Protein AF-B9GEC5-F1 (afdb_monomer_lite)

Structure (mmCIF, N/CA/C/O backbone):
data_AF-B9GEC5-F1
#
_entry.id   AF-B9GEC5-F1
#
loop_
_atom_site.group_PDB
_atom_site.id
_atom_site.type_symbol
_atom_site.label_atom_id
_atom_site.label_alt_id
_atom_site.label_comp_id
_atom_site.label_asym_id
_atom_site.label_entity_id
_atom_site.label_seq_id
_atom_site.pdbx_PDB_ins_code
_atom_site.Cartn_x
_atom_site.Cartn_y
_atom_site.Cartn_z
_atom_site.occupancy
_atom_site.B_iso_or_equiv
_atom_site.auth_seq_id
_atom_site.auth_comp_id
_atom_site.auth_asym_id
_atom_site.auth_atom_id
_atom_site.pdbx_PDB_model_num
ATOM 1 N N . MET A 1 1 ? -4.164 7.481 -6.147 1.00 86.69 1 MET A N 1
ATOM 2 C CA . MET A 1 1 ? -4.620 6.590 -5.061 1.00 86.69 1 MET A CA 1
ATOM 3 C C . MET A 1 1 ? -5.970 7.103 -4.636 1.00 86.69 1 MET A C 1
ATOM 5 O O . MET A 1 1 ? -6.149 8.313 -4.678 1.00 86.69 1 MET A O 1
ATOM 9 N N . ASP A 1 2 ? -6.885 6.211 -4.301 1.00 91.56 2 ASP A N 1
ATOM 10 C CA . ASP A 1 2 ? -8.240 6.578 -3.894 1.00 91.56 2 ASP A CA 1
ATOM 11 C C . ASP A 1 2 ? -8.736 5.606 -2.820 1.00 91.56 2 ASP A C 1
ATOM 13 O O . ASP A 1 2 ? -8.198 4.497 -2.718 1.00 91.56 2 ASP A O 1
ATOM 17 N N . SER A 1 3 ? -9.721 6.009 -2.020 1.00 90.94 3 SER A N 1
ATOM 18 C CA . SER A 1 3 ? -10.369 5.148 -1.030 1.00 90.94 3 SER A CA 1
ATOM 19 C C . SER A 1 3 ? -11.883 5.146 -1.161 1.00 90.94 3 SER A C 1
ATOM 21 O O . SER A 1 3 ? -12.509 6.126 -1.541 1.00 90.94 3 SER A O 1
ATOM 23 N N . THR A 1 4 ? -12.493 4.006 -0.838 1.00 89.44 4 THR A N 1
ATOM 24 C CA . THR A 1 4 ? -13.951 3.879 -0.779 1.00 89.44 4 THR A CA 1
ATOM 25 C C . THR A 1 4 ? -14.396 3.327 0.566 1.00 89.44 4 THR A C 1
ATOM 27 O O . THR A 1 4 ? -13.746 2.447 1.138 1.00 89.44 4 THR A O 1
ATOM 30 N N . HIS A 1 5 ? -15.507 3.839 1.090 1.00 88.81 5 HIS A N 1
ATOM 31 C CA . HIS A 1 5 ? -16.051 3.380 2.361 1.00 88.81 5 HIS A CA 1
ATOM 32 C C . HIS A 1 5 ? -16.475 1.912 2.283 1.00 88.81 5 HIS A C 1
ATOM 34 O O . HIS A 1 5 ? -17.226 1.504 1.396 1.00 88.81 5 HIS A O 1
ATOM 40 N N . LEU A 1 6 ? -16.022 1.119 3.253 1.00 83.44 6 LEU A N 1
ATOM 41 C CA . LEU A 1 6 ? -16.503 -0.245 3.415 1.00 83.44 6 LEU A CA 1
ATOM 42 C C . LEU A 1 6 ? -17.900 -0.222 4.039 1.00 83.44 6 LEU A C 1
ATOM 44 O O . LEU A 1 6 ? -18.137 0.449 5.044 1.00 83.44 6 LEU A O 1
ATOM 48 N N . VAL A 1 7 ? -18.822 -0.981 3.448 1.00 76.44 7 VAL A N 1
ATOM 49 C CA . VAL A 1 7 ? -20.196 -1.129 3.939 1.00 76.44 7 VAL A CA 1
ATOM 50 C C . VAL A 1 7 ? -20.358 -2.531 4.525 1.00 76.44 7 VAL A C 1
ATOM 52 O O . VAL A 1 7 ? -19.988 -3.519 3.893 1.00 76.44 7 VAL A O 1
ATOM 55 N N . GLY A 1 8 ? -20.906 -2.636 5.738 1.00 72.56 8 GLY A N 1
ATOM 56 C CA . GLY A 1 8 ? -21.169 -3.913 6.407 1.00 72.56 8 GLY A CA 1
ATOM 57 C C . GLY A 1 8 ? -20.607 -3.975 7.826 1.00 72.56 8 GLY A C 1
ATOM 58 O O . GLY A 1 8 ? -20.592 -2.979 8.543 1.00 72.56 8 GLY A O 1
ATOM 59 N N . LYS A 1 9 ? -20.169 -5.166 8.252 1.00 69.19 9 LYS A N 1
ATOM 60 C CA . LYS A 1 9 ? -19.669 -5.402 9.621 1.00 69.19 9 LYS A CA 1
ATOM 61 C C . LYS A 1 9 ? -18.347 -4.692 9.920 1.00 69.19 9 LYS A C 1
ATOM 63 O O . LYS A 1 9 ? -18.054 -4.425 11.080 1.00 69.19 9 LYS A O 1
ATOM 68 N N . ASN A 1 10 ? -17.568 -4.387 8.887 1.00 68.00 10 ASN A N 1
ATOM 69 C CA . ASN A 1 10 ? -16.242 -3.811 9.034 1.00 68.00 10 ASN A CA 1
ATOM 70 C C . ASN A 1 10 ? -16.331 -2.309 8.772 1.00 68.00 10 ASN A C 1
ATOM 72 O O . ASN A 1 10 ? -16.755 -1.892 7.695 1.00 68.00 10 ASN A O 1
ATOM 76 N N . LYS A 1 11 ? -15.924 -1.508 9.758 1.00 75.12 11 LYS A N 1
ATOM 77 C CA . LYS A 1 11 ? -15.760 -0.060 9.604 1.00 75.12 11 LYS A CA 1
ATOM 78 C C . LYS A 1 11 ? -14.384 0.232 9.001 1.00 75.12 11 LYS A C 1
ATOM 80 O O . LYS A 1 11 ? -13.430 -0.497 9.267 1.00 75.12 11 LYS A O 1
ATOM 85 N N . GLY A 1 12 ? -14.295 1.281 8.189 1.00 84.62 12 GLY A N 1
ATOM 86 C CA . GLY A 1 12 ? -13.055 1.725 7.554 1.00 84.62 12 GLY A CA 1
ATOM 87 C C . GLY A 1 12 ? -13.233 2.034 6.073 1.00 84.62 12 GLY A C 1
ATOM 88 O O . GLY A 1 12 ? -14.354 2.181 5.577 1.00 84.62 12 GLY A O 1
ATOM 89 N N . GLN A 1 13 ? -12.113 2.131 5.366 1.00 87.94 13 GLN A N 1
ATOM 90 C CA . GLN A 1 13 ? -12.074 2.435 3.943 1.00 87.94 13 GLN A CA 1
ATOM 91 C C . GLN A 1 13 ? -11.106 1.505 3.214 1.00 87.94 13 GLN A C 1
ATOM 93 O O . GLN A 1 13 ? -10.043 1.163 3.729 1.00 87.94 13 GLN A O 1
ATOM 98 N N . LEU A 1 14 ? -11.474 1.087 2.009 1.00 86.62 14 LEU A N 1
ATOM 99 C CA . LEU A 1 14 ? -10.610 0.339 1.109 1.00 86.62 14 LEU A CA 1
ATOM 100 C C . LEU A 1 14 ? -9.824 1.330 0.253 1.00 86.62 14 LEU A C 1
ATOM 102 O O . LEU A 1 14 ? -10.384 1.929 -0.658 1.00 86.62 14 LEU A O 1
ATOM 106 N N . ALA A 1 15 ? -8.539 1.480 0.544 1.00 89.38 15 ALA A N 1
ATOM 107 C CA . ALA A 1 15 ? -7.586 2.230 -0.255 1.00 89.38 15 ALA A CA 1
ATOM 108 C C . ALA A 1 15 ? -7.069 1.389 -1.430 1.00 89.38 15 ALA A C 1
ATOM 110 O O . ALA A 1 15 ? -6.773 0.201 -1.276 1.00 89.38 15 ALA A O 1
ATOM 111 N N . ALA A 1 16 ? -6.904 2.023 -2.587 1.00 87.81 16 ALA A N 1
ATOM 112 C CA . ALA A 1 16 ? -6.332 1.438 -3.789 1.00 87.81 16 ALA A CA 1
ATOM 113 C C . ALA A 1 16 ? -5.239 2.343 -4.381 1.00 87.81 16 ALA A C 1
ATOM 115 O O . ALA A 1 16 ? -5.398 3.559 -4.537 1.00 87.81 16 ALA A O 1
ATOM 116 N N . ALA A 1 17 ? -4.120 1.727 -4.758 1.00 87.50 17 ALA A N 1
ATOM 117 C CA . ALA A 1 17 ? -3.068 2.338 -5.555 1.00 87.50 17 ALA A CA 1
ATOM 118 C C . ALA A 1 17 ? -3.102 1.769 -6.972 1.00 87.50 17 ALA A C 1
ATOM 120 O O . ALA A 1 17 ? -3.098 0.554 -7.161 1.00 87.50 17 ALA A O 1
ATOM 121 N N . VAL A 1 18 ? -3.109 2.660 -7.959 1.00 86.75 18 VAL A N 1
ATOM 122 C CA . VAL A 1 18 ? -3.127 2.344 -9.390 1.00 86.75 18 VAL A CA 1
ATOM 123 C C . VAL A 1 18 ? -1.926 3.032 -10.023 1.00 86.75 18 VAL A C 1
ATOM 125 O O . VAL A 1 18 ? -1.625 4.176 -9.677 1.00 86.75 18 VAL A O 1
ATOM 128 N N . ALA A 1 19 ? -1.239 2.331 -10.917 1.00 85.75 19 ALA A N 1
ATOM 129 C CA . ALA A 1 19 ? -0.172 2.874 -11.744 1.00 85.75 19 ALA A CA 1
ATOM 130 C C . ALA A 1 19 ? -0.603 2.891 -13.209 1.00 85.75 19 ALA A C 1
ATOM 132 O O . ALA A 1 19 ? -1.569 2.234 -13.596 1.00 85.75 19 ALA A O 1
ATOM 133 N N . ILE A 1 20 ? 0.120 3.673 -14.001 1.00 85.88 20 ILE A N 1
ATOM 134 C CA . ILE A 1 20 ? -0.064 3.791 -15.442 1.00 85.88 20 ILE A CA 1
ATOM 135 C C . ILE A 1 20 ? 1.224 3.296 -16.095 1.00 85.88 20 ILE A C 1
ATOM 137 O O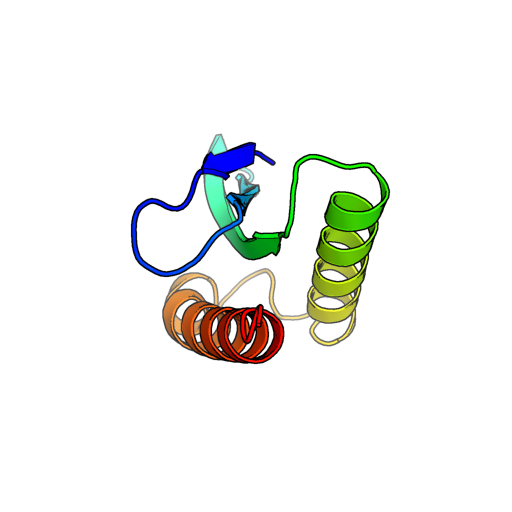 . ILE A 1 20 ? 2.312 3.700 -15.680 1.00 85.88 20 ILE A O 1
ATOM 141 N N . ASP A 1 21 ? 1.108 2.388 -17.061 1.00 85.06 21 ASP A N 1
ATOM 142 C CA . ASP A 1 21 ? 2.254 1.878 -17.816 1.00 85.06 21 ASP A CA 1
ATOM 143 C C . ASP A 1 21 ? 2.612 2.781 -19.016 1.00 85.06 21 ASP A C 1
ATOM 145 O O . ASP A 1 21 ? 1.993 3.820 -19.258 1.00 85.06 21 ASP A O 1
ATOM 149 N N . GLY A 1 22 ? 3.617 2.376 -19.799 1.00 87.00 22 GLY A N 1
ATOM 150 C CA . GLY A 1 22 ? 4.024 3.094 -21.013 1.00 87.00 22 GLY A CA 1
ATOM 151 C C . GLY A 1 22 ? 2.980 3.102 -22.141 1.00 87.00 22 GLY A C 1
ATOM 152 O O . GLY A 1 22 ? 3.166 3.830 -23.110 1.00 87.00 22 GLY A O 1
ATOM 153 N N . ASN A 1 23 ? 1.898 2.325 -22.018 1.00 91.69 23 ASN A N 1
ATOM 154 C CA . ASN A 1 23 ? 0.775 2.279 -22.960 1.00 91.69 23 ASN A CA 1
ATOM 155 C C . ASN A 1 23 ? -0.445 3.063 -22.453 1.00 91.69 23 ASN A C 1
ATOM 157 O O . ASN A 1 23 ? -1.540 2.924 -23.001 1.00 91.69 23 ASN A O 1
ATOM 161 N N . ASN A 1 24 ? -0.283 3.865 -21.397 1.00 88.44 24 ASN A N 1
ATOM 162 C CA . ASN A 1 24 ? -1.363 4.592 -20.736 1.00 88.44 24 ASN A CA 1
ATOM 163 C C . ASN A 1 24 ? -2.441 3.675 -20.130 1.00 88.44 24 ASN A C 1
ATOM 165 O O . ASN A 1 24 ? -3.577 4.105 -19.910 1.00 88.44 24 ASN A O 1
ATOM 169 N N . TRP A 1 25 ? -2.113 2.418 -19.833 1.00 86.44 25 TRP A N 1
ATOM 170 C CA . TRP A 1 25 ? -3.045 1.497 -19.201 1.00 86.44 25 TRP A CA 1
ATOM 171 C C . TRP A 1 25 ? -2.946 1.596 -17.691 1.00 86.44 25 TRP A C 1
ATOM 173 O O . TRP A 1 25 ? -1.873 1.480 -17.100 1.00 86.44 25 TRP A O 1
ATOM 183 N N . MET A 1 26 ? -4.101 1.795 -17.062 1.00 85.00 26 MET A N 1
ATOM 184 C CA . MET A 1 26 ? -4.218 1.750 -15.615 1.00 85.00 26 MET A CA 1
ATOM 185 C C . MET A 1 26 ? -4.193 0.303 -15.142 1.00 85.00 26 MET A C 1
ATOM 187 O O . MET A 1 26 ? -5.030 -0.501 -15.552 1.00 85.00 26 MET A O 1
ATOM 191 N N . PHE A 1 27 ? -3.279 -0.007 -14.227 1.00 79.50 27 PHE A N 1
ATOM 192 C CA . PHE A 1 27 ?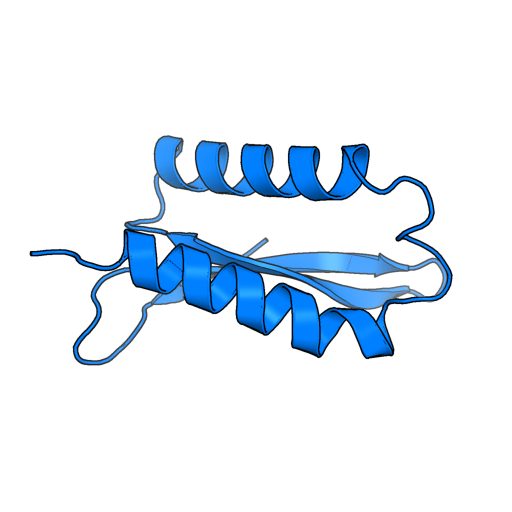 -3.263 -1.286 -13.536 1.00 79.50 27 PHE A CA 1
ATOM 193 C C . PHE A 1 27 ? -3.141 -1.090 -12.017 1.00 79.50 27 PHE A C 1
ATOM 195 O O . PHE A 1 27 ? -2.335 -0.287 -11.535 1.00 79.50 27 PHE A O 1
ATOM 202 N N . PRO A 1 28 ? -3.963 -1.791 -11.228 1.00 79.06 28 PRO A N 1
ATOM 203 C CA . PRO A 1 28 ? -3.866 -1.759 -9.776 1.00 79.06 28 PRO A CA 1
ATOM 204 C C . PRO A 1 28 ? -2.541 -2.360 -9.274 1.00 79.06 28 PRO A C 1
ATOM 206 O O . PRO A 1 28 ? -2.112 -3.424 -9.716 1.00 79.06 28 PRO A O 1
ATOM 209 N N . VAL A 1 29 ? -1.902 -1.671 -8.327 1.00 79.44 29 VAL A N 1
ATOM 210 C CA . VAL A 1 29 ? -0.595 -2.024 -7.740 1.00 79.44 29 VAL A CA 1
ATOM 211 C C . VAL A 1 29 ? -0.746 -2.553 -6.318 1.00 79.44 29 VAL A C 1
ATOM 213 O O . VAL A 1 29 ? -0.037 -3.475 -5.923 1.00 79.44 29 VAL A O 1
ATOM 216 N N . ALA A 1 30 ? -1.674 -1.989 -5.543 1.0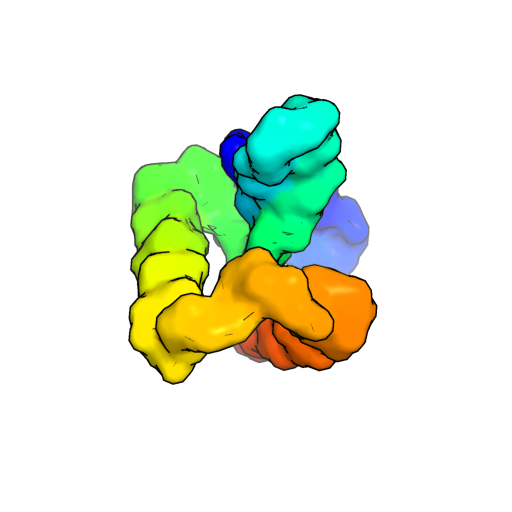0 80.94 30 ALA A N 1
ATOM 217 C CA . ALA A 1 30 ? -1.951 -2.430 -4.181 1.00 80.94 30 ALA A CA 1
ATOM 218 C C . ALA A 1 30 ? -3.355 -2.030 -3.725 1.00 80.94 30 ALA A C 1
ATOM 220 O O . ALA A 1 30 ? -3.914 -1.039 -4.190 1.00 80.94 30 ALA A O 1
ATOM 221 N N . PHE A 1 31 ? -3.872 -2.778 -2.754 1.00 81.06 31 PHE A N 1
ATOM 222 C CA . PHE A 1 31 ? -5.081 -2.451 -2.001 1.00 81.06 31 PHE A CA 1
ATOM 223 C C . PHE A 1 31 ? -4.769 -2.530 -0.523 1.00 81.06 31 PHE A C 1
ATOM 225 O O . PHE A 1 31 ? -3.882 -3.283 -0.142 1.00 81.06 31 PHE A O 1
ATOM 232 N N . GLY A 1 32 ? -5.511 -1.809 0.306 1.00 81.00 32 GLY A N 1
ATOM 233 C CA . GLY A 1 32 ? -5.396 -1.908 1.750 1.00 81.00 32 GLY A CA 1
ATOM 234 C C . GLY A 1 32 ? -6.629 -1.395 2.461 1.00 81.00 32 GLY A C 1
ATOM 235 O O . GLY A 1 32 ? -7.324 -0.533 1.944 1.00 81.00 32 GLY A O 1
ATOM 236 N N . VAL A 1 33 ? -6.907 -1.922 3.651 1.00 84.81 33 VAL A N 1
ATOM 237 C CA . VAL A 1 33 ? -7.947 -1.353 4.513 1.00 84.81 33 VAL A CA 1
ATOM 238 C C . VAL A 1 33 ? -7.291 -0.349 5.444 1.00 84.81 33 VAL A C 1
ATOM 240 O O . VAL A 1 33 ? -6.357 -0.691 6.173 1.00 84.81 33 VAL A O 1
ATOM 243 N N . ILE A 1 34 ? -7.784 0.880 5.395 1.00 85.06 34 ILE A N 1
ATOM 244 C CA . ILE A 1 34 ? -7.417 1.968 6.288 1.00 85.06 34 ILE A CA 1
ATOM 245 C C . ILE A 1 34 ? -8.597 2.320 7.193 1.00 85.06 34 ILE A C 1
ATOM 247 O O . ILE A 1 34 ? -9.751 2.026 6.890 1.00 85.06 34 ILE A O 1
ATOM 251 N N . GLU A 1 35 ? -8.304 2.936 8.330 1.00 85.50 35 GLU A N 1
ATOM 252 C CA . GLU A 1 35 ? -9.310 3.299 9.334 1.00 85.50 35 GLU A CA 1
ATOM 253 C C . GLU A 1 35 ? -10.166 4.477 8.872 1.00 85.50 35 GLU A C 1
ATOM 255 O O . GLU A 1 35 ? -11.390 4.466 8.990 1.00 85.50 35 GLU A O 1
ATOM 260 N N . THR A 1 36 ? -9.509 5.490 8.316 1.00 87.44 36 THR A N 1
ATOM 261 C CA . THR A 1 36 ? -10.122 6.720 7.825 1.00 87.44 36 THR A CA 1
ATOM 262 C C . THR A 1 36 ? -9.170 7.413 6.849 1.00 87.44 36 THR A C 1
ATOM 264 O O . THR A 1 36 ? -7.986 7.085 6.798 1.00 87.44 36 THR A O 1
ATOM 267 N N . GLU A 1 37 ? -9.656 8.396 6.101 1.00 90.69 37 GLU A N 1
ATOM 268 C CA . GLU A 1 37 ? -8.851 9.266 5.238 1.00 90.69 37 GLU A CA 1
ATOM 269 C C . GLU A 1 37 ? -8.054 10.278 6.074 1.00 90.69 37 GLU A C 1
ATOM 271 O O . GLU A 1 37 ? -8.297 11.481 6.066 1.00 90.69 37 GLU A O 1
ATOM 276 N N . SER A 1 38 ? -7.086 9.777 6.841 1.00 92.38 38 SER A N 1
ATOM 277 C CA . SER A 1 38 ? -6.139 10.592 7.601 1.00 92.38 38 SER A CA 1
ATOM 278 C C . SER A 1 38 ? -4.725 10.478 7.044 1.00 92.38 38 SER A C 1
ATOM 280 O O . SER A 1 38 ? -4.353 9.480 6.422 1.00 92.38 38 SER A O 1
ATOM 282 N N . ILE A 1 39 ? -3.903 11.494 7.323 1.00 94.19 39 ILE A N 1
ATOM 283 C CA . ILE A 1 39 ? -2.475 11.502 6.969 1.00 94.19 39 ILE A CA 1
ATOM 284 C C . ILE A 1 39 ? -1.775 10.266 7.542 1.00 94.19 39 ILE A C 1
ATOM 286 O O . ILE A 1 39 ? -0.985 9.631 6.851 1.00 94.19 39 ILE A O 1
ATOM 290 N N . GLU A 1 40 ? -2.091 9.891 8.779 1.00 93.06 40 GLU A N 1
ATOM 291 C CA . GLU A 1 40 ? -1.513 8.720 9.441 1.00 93.06 40 GLU A CA 1
ATOM 292 C C . GLU A 1 40 ? -1.878 7.412 8.719 1.00 93.06 40 GLU A C 1
ATOM 294 O O . GLU A 1 40 ? -1.001 6.597 8.419 1.00 93.06 40 GLU A O 1
ATOM 299 N N . SER A 1 41 ? -3.153 7.249 8.352 1.00 89.06 41 SER A N 1
ATOM 300 C CA . SER A 1 41 ? -3.648 6.084 7.612 1.00 89.06 41 SER A CA 1
ATOM 301 C C . SER A 1 41 ? -2.987 5.939 6.240 1.00 89.06 41 SER A C 1
ATOM 303 O O . SER A 1 41 ? -2.532 4.851 5.871 1.00 89.06 41 SER A O 1
ATOM 305 N N . TRP A 1 42 ? -2.874 7.042 5.498 1.00 91.75 42 TRP A N 1
ATOM 306 C CA . TRP A 1 42 ? -2.210 7.061 4.196 1.00 91.75 42 TRP A CA 1
ATOM 307 C C . TRP A 1 42 ? -0.699 6.860 4.304 1.00 91.75 42 TRP A C 1
ATOM 309 O O . TRP A 1 42 ? -0.122 6.133 3.496 1.00 91.75 42 TRP A O 1
ATOM 319 N N . THR A 1 43 ? -0.060 7.428 5.329 1.00 93.31 43 THR A N 1
ATOM 320 C CA . THR A 1 43 ? 1.373 7.232 5.593 1.00 93.31 43 THR A CA 1
ATOM 321 C C . THR A 1 43 ? 1.670 5.757 5.821 1.00 93.31 43 THR A C 1
ATOM 323 O O . THR A 1 43 ? 2.572 5.205 5.191 1.00 93.31 43 THR A O 1
ATOM 326 N N . TRP A 1 44 ? 0.867 5.083 6.647 1.00 88.81 44 TRP A N 1
ATOM 327 C CA . TRP A 1 44 ? 1.007 3.646 6.860 1.00 88.81 44 TRP A CA 1
ATOM 328 C C . TRP A 1 44 ? 0.829 2.849 5.559 1.00 88.81 44 TRP A C 1
ATOM 330 O O . TRP A 1 44 ? 1.617 1.940 5.277 1.00 88.81 44 TRP A O 1
ATOM 340 N N . PHE A 1 45 ? -0.181 3.186 4.750 1.00 85.81 45 PHE A N 1
ATOM 341 C CA . PHE A 1 45 ? -0.442 2.507 3.479 1.00 85.81 45 PHE A CA 1
ATOM 342 C C . PHE A 1 45 ? 0.743 2.642 2.510 1.00 85.81 45 PHE A C 1
ATOM 344 O O . PHE A 1 45 ? 1.225 1.640 1.978 1.00 85.81 45 PHE A O 1
ATOM 351 N N . VAL A 1 46 ? 1.277 3.856 2.352 1.00 89.81 46 VAL A N 1
ATOM 352 C CA . VAL A 1 46 ? 2.422 4.140 1.473 1.00 89.81 46 VAL A CA 1
ATOM 353 C C . VAL A 1 46 ? 3.705 3.479 1.978 1.00 89.81 46 VAL A C 1
ATOM 355 O O . VAL A 1 46 ? 4.449 2.922 1.175 1.00 89.81 46 VAL A O 1
ATOM 358 N N . GLN A 1 47 ? 3.956 3.457 3.289 1.00 89.50 47 GLN A N 1
ATOM 359 C CA . GLN A 1 47 ? 5.116 2.759 3.859 1.00 89.50 47 GLN A CA 1
ATOM 360 C C . GLN A 1 47 ? 5.076 1.249 3.580 1.00 89.50 47 GLN A C 1
ATOM 362 O O . GLN A 1 47 ? 6.094 0.650 3.226 1.00 89.50 47 GLN A O 1
ATOM 367 N N . ASN A 1 48 ? 3.898 0.623 3.687 1.00 83.94 48 ASN A N 1
ATOM 368 C CA . ASN A 1 48 ? 3.742 -0.795 3.352 1.00 83.94 48 ASN A CA 1
ATOM 369 C C . ASN A 1 48 ? 3.903 -1.039 1.848 1.00 83.94 48 ASN A C 1
ATOM 371 O O . ASN A 1 48 ? 4.550 -2.012 1.461 1.00 83.94 48 ASN A O 1
ATOM 375 N N . LEU A 1 49 ? 3.360 -0.152 1.009 1.00 83.62 49 LEU A N 1
ATOM 376 C CA . LEU A 1 49 ? 3.542 -0.205 -0.440 1.00 83.62 49 LEU A CA 1
ATOM 377 C C . LEU A 1 49 ? 5.025 -0.102 -0.821 1.00 83.62 49 LEU A C 1
ATOM 379 O O . LEU A 1 49 ? 5.526 -0.934 -1.575 1.00 83.62 49 LEU A O 1
ATOM 383 N N . GLN A 1 50 ? 5.749 0.865 -0.255 1.00 85.06 50 GLN A N 1
ATOM 384 C CA . GLN A 1 50 ? 7.180 1.046 -0.487 1.00 85.06 50 GLN A CA 1
ATOM 385 C C . GLN A 1 50 ? 7.972 -0.197 -0.068 1.00 85.06 50 GLN A C 1
ATOM 387 O O . GLN A 1 50 ? 8.793 -0.689 -0.837 1.00 85.06 50 GLN A O 1
ATOM 392 N N . SER A 1 51 ? 7.699 -0.744 1.119 1.00 81.06 51 SER A N 1
ATOM 393 C CA . SER A 1 51 ? 8.353 -1.966 1.597 1.00 81.06 51 SER A CA 1
ATOM 394 C C . SER A 1 51 ? 8.094 -3.166 0.674 1.00 81.06 51 SER A C 1
ATOM 396 O O . SER A 1 51 ? 9.015 -3.932 0.376 1.00 81.06 51 SER A O 1
ATOM 398 N N . ALA A 1 52 ? 6.868 -3.311 0.161 1.00 75.69 52 ALA A N 1
ATOM 399 C CA . ALA A 1 52 ? 6.511 -4.380 -0.770 1.00 75.69 52 ALA A CA 1
ATOM 400 C C . ALA A 1 52 ? 7.250 -4.260 -2.114 1.00 75.69 52 ALA A C 1
ATOM 402 O O . ALA A 1 52 ? 7.708 -5.268 -2.647 1.00 75.69 52 ALA A O 1
ATOM 403 N N . ILE A 1 53 ? 7.411 -3.037 -2.627 1.00 75.69 53 ILE A N 1
ATOM 404 C CA . ILE A 1 53 ? 8.144 -2.767 -3.872 1.00 75.69 53 ILE A CA 1
ATOM 405 C C . ILE A 1 53 ? 9.650 -2.997 -3.679 1.00 75.69 53 ILE A C 1
ATOM 407 O O . ILE A 1 53 ? 10.273 -3.691 -4.473 1.00 75.69 53 ILE A O 1
ATOM 411 N N . VAL A 1 54 ? 10.242 -2.460 -2.607 1.00 77.06 54 VAL A N 1
ATOM 412 C CA . VAL A 1 54 ? 11.693 -2.558 -2.350 1.0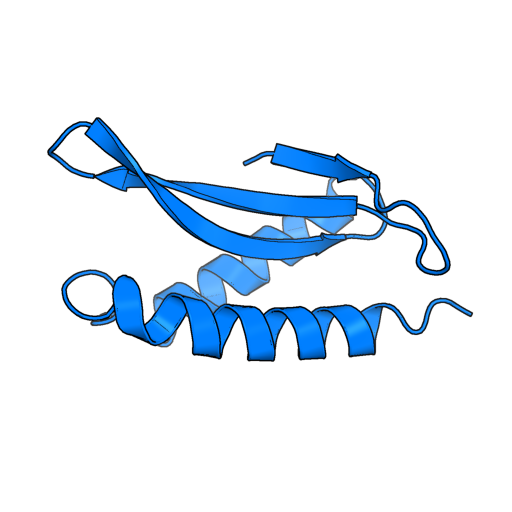0 77.06 54 VAL A CA 1
ATOM 413 C C . VAL A 1 54 ? 12.131 -3.996 -2.074 1.00 77.06 54 VAL A C 1
ATOM 415 O O . VAL A 1 54 ? 13.208 -4.403 -2.500 1.00 77.06 54 VAL A O 1
ATOM 418 N N . SER A 1 55 ? 11.301 -4.786 -1.388 1.00 70.94 55 SER A N 1
ATOM 419 C CA . SER A 1 55 ? 11.599 -6.201 -1.120 1.00 70.94 55 SER A CA 1
ATOM 420 C C . SER A 1 55 ? 11.580 -7.084 -2.372 1.00 70.94 55 SER A C 1
ATOM 422 O O . SER A 1 55 ? 12.113 -8.191 -2.333 1.00 70.94 55 SER A O 1
ATOM 424 N N . HIS A 1 56 ? 10.992 -6.614 -3.475 1.00 66.88 56 HIS A N 1
ATOM 425 C CA . HIS A 1 56 ? 10.895 -7.362 -4.722 1.00 66.88 56 HIS A CA 1
ATOM 426 C C . HIS A 1 56 ? 11.194 -6.437 -5.920 1.00 66.88 56 HIS A C 1
ATOM 428 O O . HIS A 1 56 ? 10.281 -5.951 -6.579 1.00 66.88 56 HIS A O 1
ATOM 434 N N . PRO A 1 57 ? 12.468 -6.180 -6.249 1.00 59.31 57 PRO A N 1
ATOM 435 C CA . PRO A 1 57 ? 12.822 -5.308 -7.374 1.00 59.31 57 PRO A CA 1
ATOM 436 C C . PRO A 1 57 ? 12.405 -5.879 -8.750 1.00 59.31 57 PRO A C 1
ATOM 438 O O . PRO A 1 57 ? 12.035 -5.117 -9.640 1.00 59.31 57 PRO A O 1
ATOM 441 N N . ASP A 1 58 ? 12.344 -7.209 -8.912 1.00 57.41 58 ASP A N 1
ATOM 442 C CA . ASP A 1 58 ? 11.948 -7.881 -10.172 1.00 57.41 58 ASP A CA 1
ATOM 443 C C . ASP A 1 58 ? 10.425 -7.938 -10.412 1.00 57.41 58 ASP A C 1
ATOM 445 O O . ASP A 1 58 ? 9.923 -8.519 -11.379 1.00 57.41 58 ASP A O 1
ATOM 449 N N . PHE A 1 59 ? 9.646 -7.371 -9.498 1.00 53.81 59 PHE A N 1
ATOM 450 C CA . PHE A 1 59 ? 8.194 -7.532 -9.429 1.00 53.81 59 PHE A CA 1
ATOM 451 C C . PHE A 1 59 ? 7.439 -6.753 -10.509 1.00 53.81 59 PHE A C 1
ATOM 453 O O . PHE A 1 59 ? 6.265 -7.027 -10.757 1.00 53.81 59 PHE A O 1
ATOM 460 N N . PHE A 1 60 ? 8.113 -5.807 -11.166 1.00 52.69 60 PHE A N 1
ATOM 461 C CA . PHE A 1 60 ? 7.475 -4.820 -12.030 1.00 52.69 60 PHE A CA 1
ATOM 462 C C . PHE A 1 60 ? 7.159 -5.328 -13.449 1.00 52.69 60 PHE A C 1
ATOM 464 O O . PHE A 1 60 ? 6.262 -4.787 -14.084 1.00 52.69 60 PHE A O 1
ATOM 471 N N . CYS A 1 61 ? 7.838 -6.370 -13.959 1.00 46.91 61 CYS A N 1
ATOM 472 C CA . CYS A 1 61 ? 7.767 -6.693 -15.396 1.00 46.91 61 CYS A CA 1
ATOM 473 C C . CYS A 1 61 ? 6.975 -7.969 -15.769 1.00 46.91 61 CYS A C 1
ATOM 475 O O . CYS A 1 61 ? 6.290 -7.966 -16.784 1.00 46.91 61 CYS A O 1
ATOM 477 N N . PHE A 1 62 ? 6.972 -9.047 -14.967 1.00 36.56 62 PHE A N 1
ATOM 478 C CA . PHE A 1 62 ? 6.418 -10.346 -15.431 1.00 36.56 62 PHE A CA 1
ATOM 479 C C . PHE A 1 62 ? 5.322 -10.981 -14.563 1.00 36.56 62 PHE A C 1
ATOM 481 O O . PHE A 1 62 ? 4.820 -12.060 -14.882 1.00 36.56 62 PHE A O 1
ATOM 488 N N . ARG A 1 63 ? 4.917 -10.354 -13.453 1.00 43.78 63 ARG A N 1
ATOM 489 C CA . ARG A 1 63 ? 4.031 -10.995 -12.458 1.00 43.78 63 ARG A CA 1
ATOM 490 C C . ARG A 1 63 ? 2.706 -10.280 -12.204 1.00 43.78 63 ARG A C 1
ATOM 492 O O . ARG A 1 63 ? 1.945 -10.791 -11.389 1.00 43.78 63 ARG A O 1
ATOM 499 N N . ILE A 1 64 ? 2.377 -9.207 -12.927 1.00 47.53 64 ILE A N 1
ATOM 500 C CA . ILE A 1 64 ? 1.154 -8.400 -12.722 1.00 47.53 64 ILE A CA 1
ATOM 501 C C . ILE A 1 64 ? -0.121 -9.273 -12.668 1.00 47.53 64 ILE A C 1
ATOM 503 O O . ILE A 1 64 ? -0.946 -9.091 -11.779 1.00 47.53 64 ILE A O 1
ATOM 507 N N . TYR A 1 65 ? -0.232 -10.320 -13.495 1.00 39.66 65 TYR A N 1
ATOM 508 C CA . TYR A 1 65 ? -1.421 -11.192 -13.516 1.00 39.66 65 TYR A CA 1
ATOM 509 C C . TYR A 1 65 ? -1.469 -12.275 -12.421 1.00 39.66 65 TYR A C 1
ATOM 511 O O . TYR A 1 65 ? -2.533 -12.575 -11.885 1.00 39.66 65 TYR A O 1
ATOM 519 N N . LYS A 1 66 ? -0.334 -12.890 -12.055 1.00 40.91 66 LYS A N 1
ATOM 520 C CA . LYS A 1 66 ? -0.311 -14.012 -11.082 1.00 40.91 66 LYS A CA 1
ATOM 521 C C . LYS A 1 66 ? -0.202 -13.533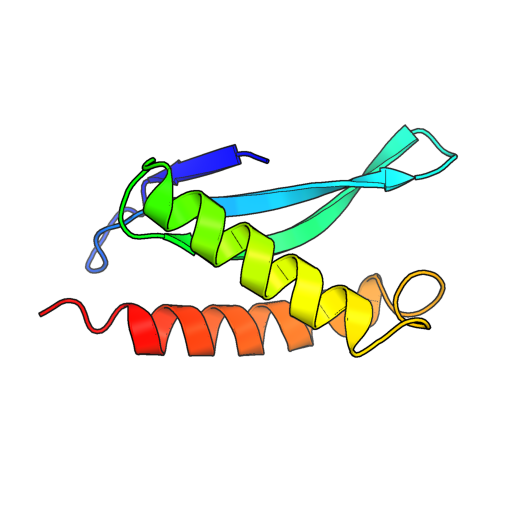 -9.633 1.00 40.91 66 LYS A C 1
ATOM 523 O O . LYS A 1 66 ? -0.545 -14.248 -8.694 1.00 40.91 66 LYS A O 1
ATOM 528 N N . LEU A 1 67 ? 0.311 -12.323 -9.463 1.00 45.12 67 LEU A N 1
ATOM 529 C CA . LEU A 1 67 ? 0.545 -11.684 -8.185 1.00 45.12 67 LEU A CA 1
ATOM 530 C C . LEU A 1 67 ? -0.701 -10.984 -7.651 1.00 45.12 67 LEU A C 1
ATOM 532 O O . LEU A 1 67 ? -0.873 -10.949 -6.437 1.00 45.12 67 LEU A O 1
ATOM 536 N N . PHE A 1 68 ? -1.587 -10.525 -8.542 1.00 50.91 68 PHE A N 1
ATOM 537 C CA . PHE A 1 68 ? -2.831 -9.873 -8.162 1.00 50.91 68 PHE A CA 1
ATOM 538 C C . PHE A 1 68 ? -3.623 -10.719 -7.169 1.00 50.91 68 PHE A C 1
ATOM 540 O O . PHE A 1 68 ? -3.926 -10.247 -6.090 1.00 50.91 68 PHE A O 1
ATOM 547 N N . ASN A 1 69 ? -3.816 -12.013 -7.434 1.00 49.69 69 ASN A N 1
ATOM 548 C CA . ASN A 1 69 ? -4.535 -12.884 -6.500 1.00 49.69 69 ASN A CA 1
ATOM 549 C C . ASN A 1 69 ? -3.766 -13.160 -5.199 1.00 49.69 69 ASN A C 1
ATOM 551 O O . ASN A 1 69 ? -4.366 -13.177 -4.130 1.00 49.69 69 ASN A O 1
ATOM 555 N N . LYS A 1 70 ? -2.442 -13.365 -5.250 1.00 54.03 70 LYS A N 1
ATOM 556 C CA . LYS A 1 70 ? -1.677 -13.752 -4.053 1.00 54.03 70 LYS A CA 1
ATOM 557 C C . LYS A 1 70 ? -1.426 -12.572 -3.112 1.00 54.03 70 LYS A C 1
ATOM 559 O O . LYS A 1 70 ? -1.602 -12.720 -1.910 1.00 54.03 70 LYS A O 1
ATOM 564 N N . LEU A 1 71 ? -1.049 -11.409 -3.641 1.00 53.72 71 LEU A N 1
ATOM 565 C CA . LEU A 1 71 ? -0.891 -10.199 -2.833 1.00 53.72 71 LEU A CA 1
ATOM 566 C C . LEU A 1 71 ? -2.222 -9.622 -2.396 1.00 53.72 71 LEU A C 1
ATOM 568 O O . LEU A 1 71 ? -2.300 -9.169 -1.265 1.00 53.72 71 LEU A O 1
ATOM 572 N N . LEU A 1 72 ? -3.261 -9.657 -3.234 1.00 56.44 72 LEU A N 1
ATOM 573 C CA . LEU A 1 72 ? -4.591 -9.243 -2.798 1.00 56.44 72 LEU A CA 1
ATOM 574 C C . LEU A 1 72 ? -5.049 -10.114 -1.628 1.00 56.44 72 LEU A C 1
ATOM 576 O O . LEU A 1 72 ? -5.506 -9.568 -0.637 1.00 56.44 72 LEU A O 1
ATOM 580 N N . LEU A 1 73 ? -4.853 -11.437 -1.677 1.00 60.44 73 LEU A N 1
ATOM 581 C CA . LEU A 1 73 ? -5.189 -12.314 -0.553 1.00 60.44 73 LEU A CA 1
ATOM 582 C C . LEU A 1 73 ? -4.329 -12.041 0.685 1.00 60.44 73 LEU A C 1
ATOM 584 O O . LEU A 1 73 ? -4.885 -11.859 1.758 1.00 60.44 73 LEU A O 1
ATOM 588 N N . GLU A 1 74 ? -3.002 -11.968 0.566 1.00 62.28 74 GLU A N 1
ATOM 589 C CA . GLU A 1 74 ? -2.120 -11.695 1.714 1.00 62.28 74 GLU A CA 1
ATOM 590 C C . GLU A 1 74 ? -2.385 -10.318 2.327 1.00 62.28 74 GLU A C 1
ATOM 592 O O . GLU A 1 74 ? -2.415 -10.163 3.548 1.00 62.28 74 GLU A O 1
ATOM 597 N N . PHE A 1 75 ? -2.629 -9.311 1.490 1.00 58.56 75 PHE A N 1
ATOM 598 C CA . PHE A 1 7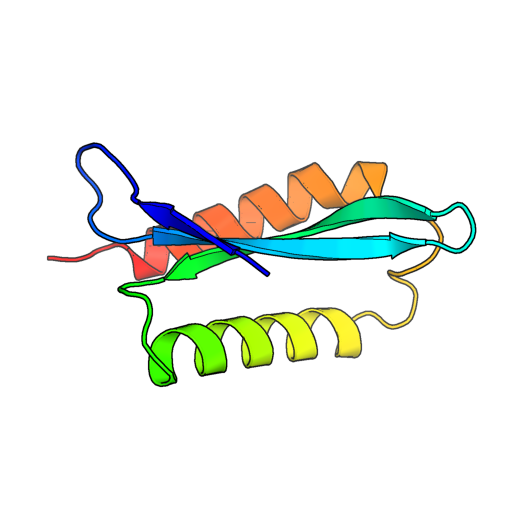5 ? -2.897 -7.961 1.951 1.00 58.56 75 PHE A CA 1
ATOM 599 C C . PHE A 1 75 ? -4.312 -7.834 2.509 1.00 58.56 75 PHE A C 1
ATOM 601 O O . PHE A 1 75 ? -4.459 -7.233 3.565 1.00 58.56 75 PHE A O 1
ATOM 608 N N . ILE A 1 76 ? -5.333 -8.455 1.905 1.00 59.66 76 ILE A N 1
ATOM 609 C CA . ILE A 1 76 ? -6.678 -8.554 2.495 1.00 59.66 76 ILE A CA 1
ATOM 610 C C . ILE A 1 76 ? -6.607 -9.312 3.819 1.00 59.66 76 ILE A C 1
ATOM 612 O O . ILE A 1 76 ? -7.199 -8.863 4.786 1.00 59.66 76 ILE A O 1
ATOM 616 N N . LEU A 1 77 ? -5.853 -10.407 3.929 1.00 64.56 77 LEU A N 1
ATOM 617 C CA . LEU A 1 77 ? -5.691 -11.143 5.186 1.00 64.56 77 LEU A CA 1
ATOM 618 C C . LEU A 1 77 ? -4.967 -10.308 6.247 1.00 64.56 77 LEU A C 1
ATOM 620 O O . LEU A 1 77 ? -5.377 -10.303 7.406 1.00 64.56 77 LEU A O 1
ATOM 624 N N . LYS A 1 78 ? -3.913 -9.574 5.875 1.00 64.12 78 LYS A N 1
ATOM 625 C CA . LYS A 1 78 ? -3.193 -8.661 6.777 1.00 64.12 78 LYS A CA 1
ATOM 626 C C . LYS A 1 78 ? -4.075 -7.480 7.192 1.00 64.12 78 LYS A C 1
ATOM 628 O O . LYS A 1 78 ? -4.071 -7.090 8.357 1.00 64.12 78 LYS A O 1
ATOM 633 N N . ALA A 1 79 ? -4.869 -6.964 6.261 1.00 59.34 79 ALA A N 1
ATOM 634 C CA . ALA A 1 79 ? -5.825 -5.892 6.477 1.00 59.34 79 ALA A CA 1
ATOM 635 C C . ALA A 1 79 ? -7.013 -6.348 7.336 1.00 59.34 79 ALA A C 1
ATOM 637 O O . ALA A 1 79 ? -7.390 -5.620 8.239 1.00 59.34 79 ALA A O 1
ATOM 638 N N . LEU A 1 80 ? -7.532 -7.566 7.151 1.00 60.22 80 LEU A N 1
ATOM 639 C CA . LEU A 1 80 ? -8.557 -8.189 7.998 1.00 60.22 80 LEU A CA 1
ATOM 640 C C . LEU A 1 80 ? -8.025 -8.487 9.404 1.00 60.22 80 LEU A C 1
ATOM 642 O O . LEU A 1 80 ? -8.728 -8.277 10.386 1.00 60.22 80 LEU A O 1
ATOM 646 N N . LYS A 1 81 ? -6.764 -8.928 9.526 1.00 66.00 81 LYS A N 1
ATOM 647 C CA . LYS A 1 81 ? -6.101 -9.094 10.831 1.00 66.00 81 LYS A CA 1
ATOM 648 C C . LYS A 1 81 ? -5.971 -7.764 11.572 1.00 66.00 81 LYS A C 1
ATOM 650 O O . LYS A 1 81 ? -6.193 -7.737 12.779 1.00 66.00 81 LYS A O 1
ATOM 655 N N . ARG A 1 82 ? -5.648 -6.677 10.858 1.00 63.94 82 ARG A N 1
ATOM 656 C CA . ARG A 1 82 ? -5.672 -5.309 11.400 1.00 63.94 82 ARG A CA 1
ATOM 657 C C . ARG A 1 82 ? -7.103 -4.844 11.697 1.00 63.94 82 ARG A C 1
ATOM 659 O O . ARG A 1 82 ? -7.314 -4.193 12.710 1.00 63.94 82 ARG A O 1
ATOM 666 N N . SER A 1 83 ? -8.074 -5.231 10.866 1.00 56.69 83 SER A N 1
ATOM 667 C CA . SER A 1 83 ? -9.488 -4.868 10.994 1.00 56.69 83 SER A CA 1
ATOM 668 C C . SER A 1 83 ? -10.268 -5.693 12.014 1.00 56.69 83 SER A C 1
ATOM 670 O O . SER A 1 83 ? -11.499 -5.621 12.008 1.00 56.69 83 SER A O 1
ATOM 672 N N . ASN A 1 84 ? -9.608 -6.422 12.922 1.00 52.66 84 ASN A N 1
ATOM 673 C CA . ASN A 1 84 ? -10.203 -6.770 14.218 1.00 52.66 84 ASN A CA 1
ATOM 674 C C . ASN A 1 84 ? -10.390 -5.490 15.060 1.00 52.66 84 ASN A C 1
ATOM 676 O O . ASN A 1 84 ? -9.912 -5.380 16.189 1.00 52.66 84 ASN A O 1
ATOM 680 N N . PHE A 1 85 ? -11.074 -4.510 14.470 1.00 54.81 85 PHE A N 1
ATOM 681 C CA . PHE A 1 85 ? -11.699 -3.397 15.141 1.00 54.81 85 PHE A CA 1
ATOM 682 C C . PHE A 1 85 ? -12.680 -4.016 16.130 1.00 54.81 85 PHE A C 1
ATOM 684 O O . PHE A 1 85 ? -13.660 -4.647 15.730 1.00 54.81 85 PHE A O 1
ATOM 691 N N . LYS A 1 86 ? -12.333 -3.919 17.414 1.00 42.59 86 LYS A N 1
ATOM 692 C CA . LYS A 1 86 ? -13.303 -4.070 18.495 1.00 42.59 86 LYS A CA 1
ATOM 693 C C . LYS A 1 86 ? -14.442 -3.073 18.313 1.00 42.59 86 LYS A C 1
ATOM 695 O O . LYS A 1 86 ? -14.168 -1.952 17.825 1.00 42.59 86 LYS A O 1
#

Foldseek 3Di:
DDWDADDDPFGFIKDWDWDADPVRDIATQDIATFRYPDPVRVVVVVVVSVVVCVVCVPCPDDCSPVVCVVRHVVRVVVRVVVRPPD

Secondary structure (DSSP, 8-state):
-EEEE--SSS-SEEEEEEEE-TT--EEEEEEEEESSS-HHHHHHHHHHHHHHHHT-GGGGTS-HHHHHHHHHHHHHHHHHHHT---

InterPro domains:
  IPR018289 MULE transposase domain [PF10551] (1-52)

pLDDT: mean 73.66, std 16.15, range [36.56, 94.19]

Organism: Oryza sativa subsp. japonica (NCBI:txid39947)

Sequence (86 aa):
MDSTHLVGKNKGQLAAAVAIDGNNWMFPVAFGVIETESIESWTWFVQNLQSAIVSHPDFFCFRIYKLFNKLLLEFILKALKRSNFK

Radius of gyration: 13.46 Å; chains: 1; bounding box: 34×26×42 Å